Protein AF-A0A1Q9EA59-F1 (afdb_monomer_lite)

Sequence (180 aa):
MHDRPVTFNARHYHMVEPQQGNIWPDDFDRILNPCGIKDFWAGVKDSDPRLHMLRRETNLSKDDLKYCLPLWFHGDAVEYVDGRSLMIYSMGSLLATGSTLDTTLLLAAIPKDICCQGTWEALFQKWVASFTHLQSPSSVGQYLFTLWAIRGDQEFYANSLKLPRWRNSKTSAEPDVLLI

pLDDT: mean 70.99, std 22.87, range [22.19, 95.25]

Radius of gyration: 20.41 Å; chains: 1; bounding box: 50×43×56 Å

Secondary structure (DSSP, 8-state):
--------------PPP--S----HHHHHHHH-GGGHHHHHHHS-TT-HHHHHHHHHH---TTGGGG---EEEEEEEEEEETTEEEEEEEEEETT--S-HHHH-EEEEEEEGGG--TTHHHHHHHHHHHHHHHHTS----SS-----------HHHHHHHTTPPPS--------------

Structure (mmCIF, N/CA/C/O backbone):
data_AF-A0A1Q9EA59-F1
#
_entry.id   AF-A0A1Q9EA59-F1
#
loop_
_atom_site.group_PDB
_atom_site.id
_atom_site.type_symbol
_atom_site.label_atom_id
_atom_site.label_alt_id
_atom_site.label_comp_id
_atom_site.label_asym_id
_atom_site.label_entity_id
_atom_site.label_seq_id
_atom_site.pdbx_PDB_ins_code
_atom_site.Cartn_x
_atom_site.Cartn_y
_atom_site.Cartn_z
_atom_site.occupancy
_atom_site.B_iso_or_equiv
_atom_site.auth_seq_id
_atom_site.auth_comp_id
_atom_site.auth_asym_id
_atom_site.auth_atom_id
_atom_site.pdbx_PDB_model_num
ATOM 1 N N . MET A 1 1 ? 21.982 -27.168 -27.865 1.00 41.19 1 MET A N 1
ATOM 2 C CA . MET A 1 1 ? 21.866 -25.894 -27.125 1.00 41.19 1 MET A CA 1
ATOM 3 C C . MET A 1 1 ? 21.744 -26.255 -25.661 1.00 41.19 1 MET A C 1
ATOM 5 O O . MET A 1 1 ? 20.806 -26.952 -25.315 1.00 41.19 1 MET A O 1
ATOM 9 N N . HIS A 1 2 ? 22.751 -25.927 -24.854 1.00 32.16 2 HIS A N 1
ATOM 10 C CA . HIS A 1 2 ? 22.768 -26.256 -23.430 1.00 32.16 2 HIS A CA 1
ATOM 11 C C . HIS A 1 2 ? 21.990 -25.199 -22.644 1.00 32.16 2 HIS A C 1
ATOM 13 O O . HIS A 1 2 ? 22.362 -24.025 -22.692 1.00 32.16 2 HIS A O 1
ATOM 19 N N . ASP A 1 3 ? 20.958 -25.634 -21.918 1.00 35.94 3 ASP A N 1
ATOM 20 C CA . ASP A 1 3 ? 20.299 -24.859 -20.869 1.00 35.94 3 ASP A CA 1
ATOM 21 C C . ASP A 1 3 ? 21.331 -24.492 -19.807 1.00 35.94 3 ASP A C 1
ATOM 23 O O . ASP A 1 3 ? 21.777 -25.329 -19.018 1.00 35.94 3 ASP A O 1
ATOM 27 N N . ARG A 1 4 ? 21.756 -23.228 -19.805 1.00 28.89 4 ARG A N 1
ATOM 28 C CA . ARG A 1 4 ? 22.439 -22.675 -18.641 1.00 28.89 4 ARG A CA 1
ATOM 29 C C . ARG A 1 4 ? 21.363 -22.168 -17.688 1.00 28.89 4 ARG A C 1
ATOM 31 O O . ARG A 1 4 ? 20.552 -21.346 -18.116 1.00 28.89 4 ARG A O 1
ATOM 38 N N . PRO A 1 5 ? 21.353 -22.594 -16.416 1.00 28.69 5 PRO A N 1
ATOM 39 C CA . PRO A 1 5 ? 20.525 -21.940 -15.421 1.00 28.69 5 PRO A CA 1
ATOM 40 C C . PRO A 1 5 ? 20.923 -20.463 -15.360 1.00 28.69 5 PRO A C 1
ATOM 42 O O . PRO A 1 5 ? 22.097 -20.130 -15.179 1.00 28.69 5 PRO A O 1
ATOM 45 N N . VAL A 1 6 ? 19.946 -19.577 -15.548 1.00 28.62 6 VAL A N 1
ATOM 46 C CA . VAL A 1 6 ? 20.108 -18.152 -15.263 1.00 28.62 6 VAL A CA 1
ATOM 47 C C . VAL A 1 6 ? 20.217 -18.036 -13.748 1.00 28.62 6 VAL A C 1
ATOM 49 O O . VAL A 1 6 ? 19.220 -18.025 -13.031 1.00 28.62 6 VAL A O 1
ATOM 52 N N . THR A 1 7 ? 21.444 -18.016 -13.238 1.00 24.16 7 THR A N 1
ATOM 53 C CA . THR A 1 7 ? 21.710 -17.691 -11.842 1.00 24.16 7 THR A CA 1
ATOM 54 C C . THR A 1 7 ? 21.357 -16.222 -11.650 1.00 24.16 7 THR A C 1
ATOM 56 O O . THR A 1 7 ? 22.108 -15.329 -12.048 1.00 24.16 7 THR A O 1
ATOM 59 N N . PHE A 1 8 ? 20.184 -15.965 -11.072 1.00 27.77 8 PHE A N 1
ATOM 60 C CA . PHE A 1 8 ? 19.788 -14.631 -10.645 1.00 27.77 8 PHE A CA 1
ATOM 61 C C . PHE A 1 8 ? 20.694 -14.246 -9.476 1.00 27.77 8 PHE A C 1
ATOM 63 O O . PHE A 1 8 ? 20.470 -14.614 -8.324 1.00 27.77 8 PHE A O 1
ATOM 70 N N . ASN A 1 9 ? 21.789 -13.566 -9.797 1.00 22.19 9 ASN A N 1
ATOM 71 C CA . ASN A 1 9 ? 22.681 -12.994 -8.810 1.00 22.19 9 ASN A CA 1
ATOM 72 C C . ASN A 1 9 ? 21.964 -11.755 -8.264 1.00 22.19 9 ASN A C 1
ATOM 74 O O . ASN A 1 9 ? 22.199 -10.635 -8.720 1.00 22.19 9 ASN A O 1
ATOM 78 N N . ALA A 1 10 ? 21.013 -11.976 -7.351 1.00 27.69 10 ALA A N 1
ATOM 79 C CA . ALA A 1 10 ? 20.461 -10.928 -6.512 1.00 2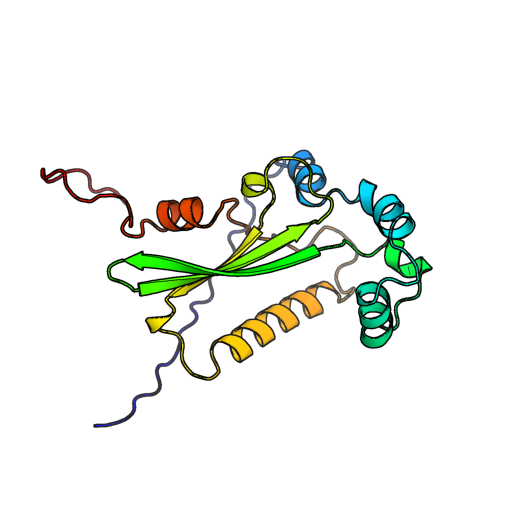7.69 10 ALA A CA 1
ATOM 80 C C . ALA A 1 10 ? 21.636 -10.394 -5.695 1.00 27.69 10 ALA A C 1
ATOM 82 O O . ALA A 1 10 ? 21.960 -10.911 -4.626 1.00 27.69 10 ALA A O 1
ATOM 83 N N . ARG A 1 11 ? 22.357 -9.420 -6.262 1.00 24.75 11 ARG A N 1
ATOM 84 C CA . ARG A 1 11 ? 23.362 -8.663 -5.533 1.00 24.75 11 ARG A CA 1
ATOM 85 C C . ARG A 1 11 ? 22.649 -8.175 -4.284 1.00 24.75 11 ARG A C 1
ATOM 87 O O . ARG A 1 11 ? 21.626 -7.503 -4.386 1.00 24.75 11 ARG A O 1
ATOM 94 N N . HIS A 1 12 ? 23.152 -8.596 -3.130 1.00 26.64 12 HIS A N 1
ATOM 95 C CA . HIS A 1 12 ? 22.779 -8.019 -1.854 1.00 26.64 12 HIS A CA 1
ATOM 96 C C . HIS A 1 12 ? 23.002 -6.514 -1.988 1.00 26.64 12 HIS A C 1
ATOM 98 O O . HIS A 1 12 ? 24.138 -6.042 -1.966 1.00 26.64 12 HIS A O 1
ATOM 104 N N . TYR A 1 13 ? 21.926 -5.766 -2.211 1.00 26.31 13 TYR A N 1
ATOM 105 C CA . TYR A 1 13 ? 21.968 -4.329 -2.052 1.00 26.31 13 TYR A CA 1
ATOM 106 C C . TYR A 1 13 ? 22.090 -4.111 -0.551 1.00 26.31 13 TYR A C 1
ATOM 108 O O . TYR A 1 13 ? 21.143 -4.325 0.204 1.00 26.31 13 TYR A O 1
ATOM 116 N N . HIS A 1 14 ? 23.308 -3.792 -0.116 1.00 27.86 14 HIS A N 1
ATOM 117 C CA . HIS A 1 14 ? 23.539 -3.295 1.225 1.00 27.86 14 HIS A CA 1
ATOM 118 C C . HIS A 1 14 ? 22.685 -2.040 1.393 1.00 27.86 14 HIS A C 1
ATOM 120 O O . HIS A 1 14 ? 22.839 -1.060 0.665 1.00 27.86 14 HIS A O 1
ATOM 126 N N . MET A 1 15 ? 21.732 -2.146 2.315 1.00 38.53 15 MET A N 1
ATOM 127 C CA . MET A 1 15 ? 20.837 -1.081 2.729 1.00 38.53 15 MET A CA 1
ATOM 128 C C . MET A 1 15 ? 21.689 0.097 3.198 1.00 38.53 15 MET A C 1
ATOM 130 O O . MET A 1 15 ? 22.534 -0.066 4.079 1.00 38.53 15 MET A O 1
ATOM 134 N N . VAL A 1 16 ? 21.504 1.259 2.574 1.00 33.84 16 VAL A N 1
ATOM 135 C CA . VAL A 1 16 ? 22.153 2.493 3.013 1.00 33.84 16 VAL A CA 1
ATOM 136 C C . VAL A 1 16 ? 21.594 2.820 4.393 1.00 33.84 16 VAL A C 1
ATOM 138 O O . VAL A 1 16 ? 20.391 2.994 4.567 1.00 33.84 16 VAL A O 1
ATOM 141 N N . GLU A 1 17 ? 22.478 2.826 5.381 1.00 33.31 17 GLU A N 1
ATOM 142 C CA . GLU A 1 17 ? 22.213 3.320 6.726 1.00 33.31 17 GLU A CA 1
ATOM 143 C C . GLU A 1 17 ? 21.634 4.742 6.629 1.00 33.31 17 GLU A C 1
ATOM 145 O O . GLU A 1 17 ? 22.144 5.537 5.831 1.00 33.31 17 GLU A O 1
ATOM 150 N N . PRO A 1 18 ? 20.578 5.097 7.385 1.00 39.06 18 PRO A N 1
ATOM 151 C CA . PRO A 1 18 ? 20.090 6.463 7.396 1.00 39.06 18 PRO A CA 1
ATOM 152 C C . PRO A 1 18 ? 21.169 7.340 8.032 1.00 39.06 18 PRO A C 1
ATOM 154 O O . PRO A 1 18 ? 21.257 7.479 9.252 1.00 39.06 18 PRO A O 1
ATOM 157 N N . GLN A 1 19 ? 22.026 7.925 7.197 1.00 37.69 19 GLN A N 1
ATOM 158 C CA . GLN A 1 19 ? 22.885 9.000 7.640 1.00 37.69 19 GLN A CA 1
ATOM 159 C C . GLN A 1 19 ? 21.998 10.212 7.919 1.00 37.69 19 GLN A C 1
ATOM 161 O O . GLN A 1 19 ? 21.502 10.862 7.006 1.00 37.69 19 GLN A O 1
ATOM 166 N N . GLN A 1 20 ? 21.888 10.496 9.217 1.00 39.19 20 GLN A N 1
ATOM 167 C CA . GLN A 1 20 ? 21.504 11.762 9.839 1.00 39.19 20 GLN A CA 1
ATOM 168 C C . GLN A 1 20 ? 19.998 11.985 10.037 1.00 39.19 20 GLN A C 1
ATOM 170 O O . GLN A 1 20 ? 19.183 11.972 9.120 1.00 39.19 20 GLN A O 1
ATOM 175 N N . GLY A 1 21 ? 19.650 12.150 11.316 1.00 41.97 21 GLY A N 1
ATOM 176 C CA . GLY A 1 21 ? 18.290 12.232 11.819 1.00 41.97 21 GLY A CA 1
ATOM 177 C C . GLY A 1 21 ? 17.594 13.566 11.550 1.00 41.97 21 GLY A C 1
ATOM 178 O O . GLY A 1 21 ? 18.221 14.559 11.192 1.00 41.97 21 GLY A O 1
ATOM 179 N N . ASN A 1 22 ? 16.284 13.551 11.816 1.00 45.66 22 ASN A N 1
ATOM 180 C CA . ASN A 1 22 ? 15.314 14.660 11.782 1.00 45.66 22 ASN A CA 1
ATOM 181 C C . ASN A 1 22 ? 14.528 14.907 10.484 1.00 45.66 22 ASN A C 1
ATOM 183 O O . ASN A 1 22 ? 14.110 16.032 10.227 1.00 45.66 22 ASN A O 1
ATOM 187 N N . ILE A 1 23 ? 14.222 13.871 9.706 1.00 49.09 23 ILE A N 1
ATOM 188 C CA . ILE A 1 23 ? 13.257 13.967 8.599 1.00 49.09 23 ILE A CA 1
ATOM 189 C C . ILE A 1 23 ? 12.549 12.597 8.522 1.00 49.09 23 ILE A C 1
ATOM 191 O O . ILE A 1 23 ? 13.223 11.610 8.267 1.00 49.09 23 ILE A O 1
ATOM 195 N N . TRP A 1 24 ? 11.268 12.348 8.835 1.00 55.09 24 TRP A N 1
ATOM 196 C CA . TRP A 1 24 ? 10.030 13.108 8.643 1.00 55.09 24 TRP A CA 1
ATOM 197 C C . TRP A 1 24 ? 8.875 12.515 9.504 1.00 55.09 24 TRP A C 1
ATOM 199 O O . TRP A 1 24 ? 8.218 11.569 9.062 1.00 55.09 24 TRP A O 1
ATOM 209 N N . PRO A 1 25 ? 8.574 13.016 10.715 1.00 59.38 25 PRO A N 1
ATOM 210 C CA . PRO A 1 25 ? 7.370 12.588 11.444 1.00 59.38 25 PRO A CA 1
ATOM 211 C C . PRO A 1 25 ? 6.089 12.856 10.634 1.00 59.38 25 PRO A C 1
ATOM 213 O O . PRO A 1 25 ? 5.224 11.989 1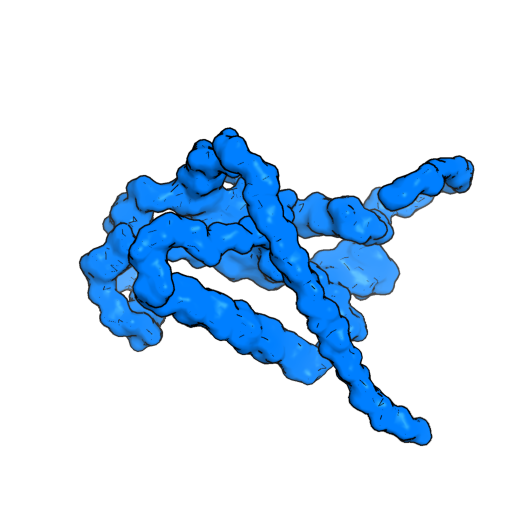0.522 1.00 59.38 25 PRO A O 1
ATOM 216 N N . ASP A 1 26 ? 6.038 14.014 9.971 1.00 70.62 26 ASP A N 1
ATOM 217 C CA . ASP A 1 26 ? 4.869 14.475 9.219 1.00 70.62 26 ASP A CA 1
ATOM 218 C C . ASP A 1 26 ? 4.546 13.583 8.012 1.00 70.62 26 ASP A C 1
ATOM 220 O O . ASP A 1 26 ? 3.378 13.374 7.690 1.00 70.62 26 ASP A O 1
ATOM 224 N N . ASP A 1 27 ? 5.557 13.003 7.353 1.00 80.19 27 ASP A N 1
ATOM 225 C CA . ASP A 1 27 ? 5.311 12.095 6.231 1.00 80.19 27 ASP A CA 1
ATOM 226 C C . ASP A 1 27 ? 4.777 10.742 6.699 1.00 80.19 27 ASP A C 1
ATOM 228 O O . ASP A 1 27 ? 3.980 10.145 5.986 1.00 80.19 27 ASP A O 1
ATOM 232 N N . PHE A 1 28 ? 5.156 10.254 7.882 1.00 80.69 28 PHE A N 1
ATOM 233 C CA . PHE A 1 28 ? 4.618 8.992 8.396 1.00 80.69 28 PHE A CA 1
ATOM 234 C C . PHE A 1 28 ? 3.118 9.104 8.681 1.00 80.69 28 PHE A C 1
ATOM 236 O O . PHE A 1 28 ? 2.332 8.276 8.212 1.00 80.69 28 PHE A O 1
ATOM 243 N N . ASP A 1 29 ? 2.711 10.161 9.387 1.00 85.50 29 ASP A N 1
ATOM 244 C CA . ASP A 1 29 ? 1.300 10.422 9.672 1.00 85.50 29 ASP A CA 1
ATOM 245 C C . ASP A 1 29 ? 0.517 10.726 8.397 1.00 85.50 29 ASP A C 1
ATOM 247 O O . ASP A 1 29 ? -0.619 10.284 8.240 1.00 85.50 29 ASP A O 1
ATOM 251 N N . ARG A 1 30 ? 1.135 11.396 7.426 1.00 88.38 30 ARG A N 1
ATOM 252 C CA . ARG A 1 30 ? 0.512 11.635 6.127 1.00 88.38 30 ARG A CA 1
ATOM 253 C C . ARG A 1 30 ? 0.336 10.347 5.313 1.00 88.38 30 ARG A C 1
ATOM 255 O O . ARG A 1 30 ? -0.738 10.113 4.766 1.00 88.38 30 ARG A O 1
ATOM 262 N N . ILE A 1 31 ? 1.365 9.506 5.230 1.00 88.00 31 ILE A N 1
ATOM 263 C CA . ILE A 1 31 ? 1.401 8.297 4.389 1.00 88.00 31 ILE A CA 1
ATOM 264 C C . ILE A 1 31 ? 0.576 7.162 4.995 1.00 88.00 31 ILE A C 1
ATOM 266 O O . ILE A 1 31 ? -0.104 6.447 4.262 1.00 88.00 31 ILE A O 1
ATOM 270 N N . LEU A 1 32 ? 0.643 6.960 6.312 1.00 88.25 32 LEU A N 1
ATOM 271 C CA . LEU A 1 32 ? -0.022 5.837 6.974 1.00 88.25 32 LEU A CA 1
ATOM 272 C C . LEU A 1 32 ? -1.251 6.259 7.775 1.00 88.25 32 LEU A C 1
ATOM 274 O O . LEU A 1 32 ? -2.205 5.486 7.820 1.00 88.25 32 LEU A O 1
ATOM 278 N N . ASN A 1 33 ? -1.251 7.462 8.352 1.00 92.06 33 ASN A N 1
ATOM 279 C CA . ASN A 1 33 ? -2.324 8.020 9.181 1.00 92.06 33 ASN A CA 1
ATOM 280 C C . ASN A 1 33 ? -2.851 7.040 10.251 1.00 92.06 33 ASN A C 1
ATOM 282 O O . ASN A 1 33 ? -4.021 6.640 10.230 1.00 92.06 33 ASN A O 1
ATOM 286 N N . PRO A 1 34 ? -1.999 6.635 11.211 1.00 88.81 34 PRO A N 1
ATOM 287 C CA . PRO A 1 34 ? -2.368 5.656 12.234 1.00 88.81 34 PRO A CA 1
ATOM 288 C C . PRO A 1 34 ? -3.508 6.141 13.145 1.00 88.81 34 PRO A C 1
ATOM 290 O O . PRO A 1 34 ? -4.269 5.330 13.675 1.00 88.81 34 PRO A O 1
ATOM 293 N N . CYS A 1 35 ? -3.674 7.457 13.298 1.00 92.00 35 CYS A N 1
ATOM 294 C CA . CYS A 1 35 ? -4.757 8.055 14.078 1.00 92.00 35 CYS A CA 1
ATOM 295 C C . CYS A 1 35 ? -6.150 7.681 13.539 1.00 92.00 35 CYS A C 1
ATOM 297 O O . CYS A 1 35 ? -7.086 7.545 14.325 1.00 92.00 35 CYS A O 1
ATOM 299 N N . GLY A 1 36 ? -6.282 7.445 12.228 1.00 93.19 36 GLY A N 1
ATOM 300 C CA . GLY A 1 36 ? -7.548 7.078 11.586 1.00 93.19 36 GLY A CA 1
ATOM 301 C C . GLY A 1 36 ? -7.961 5.607 11.731 1.00 93.19 36 GLY A C 1
ATOM 302 O O . GLY A 1 36 ? -9.061 5.250 11.314 1.00 93.19 36 GLY A O 1
ATOM 303 N N . ILE A 1 37 ? -7.118 4.737 12.308 1.00 92.25 37 ILE A N 1
ATOM 304 C CA . ILE A 1 37 ? -7.363 3.280 12.344 1.00 92.25 37 ILE A CA 1
ATOM 305 C C . ILE A 1 37 ? -8.675 2.946 13.063 1.00 92.25 37 ILE A C 1
ATOM 307 O O . ILE A 1 37 ? -9.474 2.150 12.567 1.00 92.25 37 ILE A O 1
ATOM 311 N N . LYS A 1 38 ? -8.915 3.558 14.228 1.00 92.31 38 LYS A N 1
ATOM 312 C CA . LYS A 1 38 ? -10.113 3.278 15.035 1.00 92.31 38 LYS A CA 1
ATOM 313 C C . LYS A 1 38 ? -11.393 3.636 14.285 1.00 92.31 38 LYS A C 1
ATOM 315 O O . LYS A 1 38 ? -12.301 2.811 14.213 1.00 92.31 38 LYS A O 1
ATOM 320 N N . ASP A 1 39 ? -11.433 4.830 13.703 1.00 95.25 39 ASP A N 1
ATOM 321 C CA . ASP A 1 39 ? -12.609 5.340 12.998 1.00 95.25 39 ASP A CA 1
ATOM 322 C C . ASP A 1 39 ? -12.878 4.547 11.718 1.00 95.25 39 ASP A C 1
ATOM 324 O O . ASP A 1 39 ? -14.027 4.210 11.426 1.00 95.25 39 ASP A O 1
ATOM 328 N N . PHE A 1 40 ? -11.820 4.165 10.993 1.00 94.81 40 PHE A N 1
ATOM 329 C CA . PHE A 1 40 ? -11.937 3.309 9.818 1.00 94.81 40 PHE A CA 1
ATOM 330 C C . PHE A 1 40 ? -12.621 1.985 10.156 1.00 94.81 40 PHE A C 1
ATOM 332 O O . PHE A 1 40 ? -13.646 1.655 9.558 1.00 94.81 40 PHE A O 1
ATOM 339 N N . TRP A 1 41 ? -12.103 1.242 11.139 1.00 92.81 41 TRP A N 1
ATOM 340 C CA . TRP A 1 41 ? -12.666 -0.063 11.492 1.00 92.81 41 TRP A CA 1
ATOM 341 C C . TRP A 1 41 ? -14.039 0.035 12.153 1.00 92.81 41 TRP A C 1
ATOM 343 O O . TRP A 1 41 ? -14.855 -0.866 11.970 1.00 92.81 41 TRP A O 1
ATOM 353 N N . ALA A 1 42 ? -14.333 1.130 12.860 1.00 93.25 42 ALA A N 1
ATOM 354 C CA . ALA A 1 42 ? -15.679 1.412 13.354 1.00 93.25 42 ALA A CA 1
ATOM 355 C C . ALA A 1 42 ? -16.688 1.638 12.210 1.00 93.25 42 ALA A C 1
ATOM 357 O O . ALA A 1 42 ? -17.863 1.301 12.357 1.00 93.25 42 ALA A O 1
ATOM 358 N N . GLY A 1 43 ? -16.237 2.175 11.070 1.00 93.25 43 GLY A N 1
ATOM 359 C CA . GLY A 1 43 ? -17.057 2.398 9.878 1.00 93.25 43 GLY A CA 1
ATOM 360 C C . GLY A 1 43 ? -17.275 1.161 8.995 1.00 93.25 43 GLY A C 1
ATOM 361 O O . GLY A 1 43 ? -18.209 1.147 8.187 1.00 93.25 43 GLY A O 1
ATOM 362 N N . VAL A 1 44 ? -16.454 0.111 9.130 1.00 92.62 44 VAL A N 1
ATOM 363 C CA . VAL A 1 44 ? -16.627 -1.135 8.365 1.00 92.62 44 VAL A CA 1
ATOM 364 C C . VAL A 1 44 ? -17.833 -1.906 8.901 1.00 92.62 44 VAL A C 1
ATOM 366 O O . VAL A 1 44 ? -17.911 -2.258 10.077 1.00 92.62 44 VAL A O 1
ATOM 369 N N . LYS A 1 45 ? -18.790 -2.201 8.017 1.00 93.06 45 LYS A N 1
ATOM 370 C CA . LYS A 1 45 ? -19.994 -2.960 8.372 1.00 93.06 45 LYS A CA 1
ATOM 371 C C . LYS A 1 45 ? -19.631 -4.409 8.685 1.00 93.06 45 LYS A C 1
ATOM 373 O O . LYS A 1 45 ? -18.881 -5.032 7.940 1.00 93.06 45 LYS A O 1
ATOM 378 N N . ASP A 1 46 ? -20.260 -4.982 9.710 1.00 92.12 46 ASP A N 1
ATOM 379 C CA . ASP A 1 46 ? -20.057 -6.394 10.070 1.00 92.12 46 ASP A CA 1
ATOM 380 C C . ASP A 1 46 ? -20.474 -7.370 8.955 1.00 92.12 46 ASP A C 1
ATOM 382 O O . ASP A 1 46 ? -20.045 -8.517 8.978 1.00 92.12 46 ASP A O 1
ATOM 386 N N . SER A 1 47 ? -21.278 -6.922 7.982 1.00 92.69 47 SER A N 1
ATOM 387 C CA . SER A 1 47 ? -21.674 -7.686 6.795 1.00 92.69 47 SER A CA 1
ATOM 388 C C . SER A 1 47 ? -20.699 -7.580 5.615 1.00 92.69 47 SER A C 1
ATOM 390 O O . SER A 1 47 ? -20.979 -8.134 4.550 1.00 92.69 47 SER A O 1
ATOM 392 N N . ASP A 1 48 ? -19.587 -6.847 5.747 1.00 89.88 48 ASP A N 1
ATOM 393 C CA . ASP A 1 48 ? -18.611 -6.717 4.666 1.00 89.88 48 ASP A CA 1
ATOM 394 C C . ASP A 1 48 ? -17.908 -8.069 4.420 1.00 89.88 48 ASP A C 1
ATOM 396 O O . ASP A 1 48 ? -17.239 -8.596 5.319 1.00 89.88 48 ASP A O 1
ATOM 400 N N . PRO A 1 49 ? -18.004 -8.648 3.208 1.00 89.44 49 PRO A N 1
ATOM 401 C CA . PRO A 1 49 ? -17.402 -9.946 2.918 1.00 89.44 49 PRO A CA 1
ATOM 402 C C . PRO A 1 49 ? -15.876 -9.943 3.084 1.00 89.44 49 PRO A C 1
ATOM 404 O O . PRO A 1 49 ? -15.297 -10.973 3.429 1.00 89.44 49 PRO A O 1
ATOM 407 N N . ARG A 1 50 ? -15.211 -8.795 2.901 1.00 86.38 50 ARG A N 1
ATOM 408 C CA . ARG A 1 50 ? -13.756 -8.662 3.069 1.00 86.38 50 ARG A CA 1
ATOM 409 C C . ARG A 1 50 ? -13.359 -8.770 4.537 1.00 86.38 50 ARG A C 1
ATOM 411 O O . ARG A 1 50 ? -12.366 -9.420 4.851 1.00 86.38 50 ARG A O 1
ATOM 418 N N . LEU A 1 51 ? -14.166 -8.205 5.436 1.00 86.12 51 LEU A N 1
ATOM 419 C CA . LEU A 1 51 ? -13.962 -8.327 6.879 1.00 86.12 51 LEU A CA 1
ATOM 420 C C . LEU A 1 51 ? -14.138 -9.781 7.344 1.00 86.12 51 LEU A C 1
ATOM 422 O O . LEU A 1 51 ? -13.357 -10.268 8.162 1.00 86.12 51 LEU A O 1
ATOM 426 N N . HIS A 1 52 ? -15.122 -10.501 6.796 1.00 87.88 52 HIS A N 1
ATOM 427 C CA . HIS A 1 52 ? -15.302 -11.926 7.086 1.00 87.88 52 HIS A CA 1
ATOM 428 C C . HIS A 1 52 ? -14.105 -12.774 6.642 1.00 87.88 52 HIS A C 1
ATOM 430 O O . HIS A 1 52 ? -13.649 -13.620 7.413 1.00 87.88 52 HIS A O 1
ATOM 436 N N . MET A 1 53 ? -13.578 -12.540 5.434 1.00 85.81 53 MET A N 1
ATOM 437 C CA . MET A 1 53 ? -12.383 -13.243 4.953 1.00 85.81 53 MET A CA 1
ATOM 438 C C . MET A 1 53 ? -11.170 -12.958 5.838 1.00 85.81 53 MET A C 1
ATOM 440 O O . MET A 1 53 ? -10.537 -13.904 6.301 1.00 85.81 53 MET A O 1
ATOM 444 N N . LEU A 1 54 ? -10.918 -11.683 6.160 1.00 83.94 54 LEU A N 1
ATOM 445 C CA . LEU A 1 54 ? -9.817 -11.279 7.034 1.00 83.94 54 LEU A CA 1
ATOM 446 C C . LEU A 1 54 ? -9.858 -12.035 8.365 1.00 83.94 54 LEU A C 1
ATOM 448 O O . LEU A 1 54 ? -8.871 -12.650 8.761 1.00 83.94 54 LEU A O 1
ATOM 452 N N . ARG A 1 55 ? -11.010 -12.042 9.043 1.00 85.44 55 ARG A N 1
ATOM 453 C CA . ARG A 1 55 ? -11.162 -12.712 10.344 1.00 85.44 55 ARG A CA 1
ATOM 454 C C . ARG A 1 55 ? -10.999 -14.228 10.245 1.00 85.44 55 ARG A C 1
ATOM 456 O O . ARG A 1 55 ? -10.428 -14.828 11.148 1.00 85.44 55 ARG A O 1
ATOM 463 N N . ARG A 1 56 ? -11.463 -14.840 9.151 1.00 87.69 56 ARG A N 1
ATOM 464 C CA . ARG A 1 56 ? -11.310 -16.281 8.902 1.00 87.69 56 ARG A CA 1
ATOM 465 C C . ARG A 1 56 ? -9.850 -16.679 8.681 1.00 87.69 56 ARG A C 1
ATOM 467 O O . ARG A 1 56 ? -9.454 -17.757 9.102 1.00 87.69 56 ARG A O 1
ATOM 474 N N . GLU A 1 57 ? -9.073 -15.839 8.005 1.00 87.19 57 GLU A N 1
ATOM 475 C CA . GLU A 1 57 ? -7.688 -16.147 7.622 1.00 87.19 57 GLU A CA 1
ATOM 476 C C . GLU A 1 57 ? -6.668 -15.789 8.706 1.00 87.19 57 GLU A C 1
ATOM 478 O O . GLU A 1 57 ? -5.606 -16.401 8.776 1.00 87.19 57 GLU A O 1
ATOM 483 N N . THR A 1 58 ? -6.992 -14.826 9.570 1.00 83.00 58 THR A N 1
ATOM 484 C CA . THR A 1 58 ? -6.057 -14.296 10.577 1.00 83.00 58 THR A CA 1
ATOM 485 C C . THR A 1 58 ? -6.423 -14.643 12.018 1.00 83.00 58 THR A C 1
ATOM 487 O O . THR A 1 58 ? -5.606 -14.442 12.910 1.00 83.00 58 THR A O 1
ATOM 490 N N . ASN A 1 59 ? -7.638 -15.144 12.269 1.00 85.50 59 ASN A N 1
ATOM 491 C CA . ASN A 1 59 ? -8.219 -15.311 13.608 1.00 85.50 59 ASN A CA 1
ATOM 492 C C . ASN A 1 59 ? -8.296 -14.014 14.442 1.00 85.50 59 ASN A C 1
ATOM 494 O O . ASN A 1 59 ? -8.491 -14.082 15.655 1.00 85.50 59 ASN A O 1
ATOM 498 N N . LEU A 1 60 ? -8.185 -12.834 13.817 1.00 85.00 60 LEU A N 1
ATOM 499 C CA . LEU A 1 60 ? -8.311 -11.553 14.512 1.00 85.00 60 LEU A CA 1
ATOM 500 C C . LEU A 1 60 ? -9.745 -11.335 15.019 1.00 85.00 60 LEU A C 1
ATOM 502 O O . LEU A 1 60 ? -10.741 -11.529 14.303 1.00 85.00 60 LEU A O 1
ATOM 506 N N . SER A 1 61 ? -9.860 -10.890 16.267 1.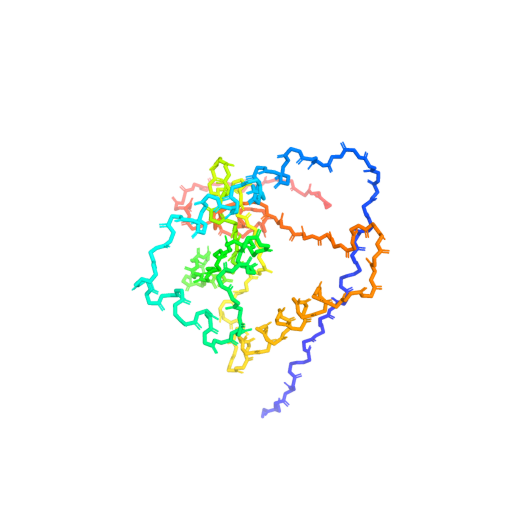00 89.19 61 SER A N 1
ATOM 507 C CA . SER A 1 61 ? -11.113 -10.395 16.824 1.00 89.19 61 SER A CA 1
ATOM 508 C C . SER A 1 61 ? -11.424 -8.995 16.285 1.00 89.19 61 SER A C 1
ATOM 510 O O . SER A 1 61 ? -10.567 -8.305 15.737 1.00 89.19 61 SER A O 1
ATOM 512 N N . LYS A 1 62 ? -12.671 -8.540 16.458 1.00 87.25 62 LYS A N 1
ATOM 513 C CA . LYS A 1 62 ? -13.056 -7.165 16.096 1.00 87.25 62 LYS A CA 1
ATOM 514 C C . LYS A 1 62 ? -12.258 -6.123 16.888 1.00 87.25 62 LYS A C 1
ATOM 516 O O . LYS A 1 62 ? -11.985 -5.049 16.365 1.00 87.25 62 LYS A O 1
ATOM 521 N N . ASP A 1 63 ? -11.885 -6.447 18.124 1.00 87.62 63 ASP A N 1
ATOM 522 C CA . ASP A 1 63 ? -11.142 -5.537 18.992 1.00 87.62 63 ASP A CA 1
ATOM 523 C C . ASP A 1 63 ? -9.656 -5.452 18.603 1.00 87.62 63 ASP A C 1
ATOM 525 O O . ASP A 1 63 ? -9.041 -4.408 18.794 1.00 87.62 63 ASP A O 1
ATOM 529 N N . ASP A 1 64 ? -9.101 -6.492 17.968 1.00 87.62 64 ASP A N 1
ATOM 530 C CA . ASP A 1 64 ? -7.720 -6.482 17.461 1.00 87.62 64 ASP A CA 1
ATOM 531 C C . ASP A 1 64 ? -7.544 -5.533 16.269 1.00 87.62 64 ASP A C 1
ATOM 533 O O . ASP A 1 64 ? -6.470 -4.964 16.074 1.00 87.62 64 ASP A O 1
ATOM 537 N N . LEU A 1 65 ? -8.614 -5.292 15.499 1.00 86.69 65 LEU A N 1
ATOM 538 C CA . LEU A 1 65 ? -8.573 -4.451 14.298 1.00 86.69 65 LEU A CA 1
ATOM 539 C C . LEU A 1 65 ? -8.132 -3.015 14.592 1.00 86.69 65 LEU A C 1
ATOM 541 O O . LEU A 1 65 ? -7.518 -2.381 13.742 1.00 86.69 65 LEU A O 1
ATOM 545 N N . LYS A 1 66 ? -8.341 -2.506 15.813 1.00 84.69 66 LYS A N 1
ATOM 546 C CA . LYS A 1 66 ? -7.869 -1.167 16.212 1.00 84.69 66 LYS A CA 1
ATOM 547 C C . LYS A 1 66 ? -6.340 -1.016 16.205 1.00 84.69 66 LYS A C 1
ATOM 549 O O . LYS A 1 66 ? -5.852 0.104 16.333 1.00 84.69 66 LYS A O 1
ATOM 554 N N . TYR A 1 67 ? -5.607 -2.121 16.071 1.00 85.44 67 TYR A N 1
ATOM 555 C CA . TYR A 1 67 ? -4.152 -2.169 15.915 1.00 85.44 67 TYR A CA 1
ATOM 556 C C . TYR A 1 67 ? -3.718 -2.539 14.488 1.00 85.44 67 TYR A C 1
ATOM 558 O O . TYR A 1 67 ? -2.524 -2.613 14.206 1.00 85.44 67 TYR A O 1
ATOM 566 N N . CYS A 1 68 ? -4.665 -2.774 13.577 1.00 87.94 68 CYS A N 1
ATOM 567 C CA . CYS A 1 68 ? -4.396 -3.176 12.204 1.00 87.94 68 CYS A CA 1
ATOM 568 C C . CYS A 1 68 ? -4.475 -1.971 11.269 1.00 87.94 68 CYS A C 1
ATOM 570 O O . CYS A 1 68 ? -5.541 -1.384 11.084 1.00 87.94 68 CYS A O 1
ATOM 572 N N . LEU A 1 69 ? -3.364 -1.627 10.625 1.00 88.69 69 LEU A N 1
ATOM 573 C CA . LEU A 1 69 ? -3.358 -0.599 9.593 1.00 88.69 69 LEU A CA 1
ATOM 574 C C . LEU A 1 69 ? -4.004 -1.146 8.302 1.00 88.69 69 LEU A C 1
ATOM 576 O O . LEU A 1 69 ? -3.535 -2.164 7.787 1.00 88.69 69 LEU A O 1
ATOM 580 N N . PRO A 1 70 ? -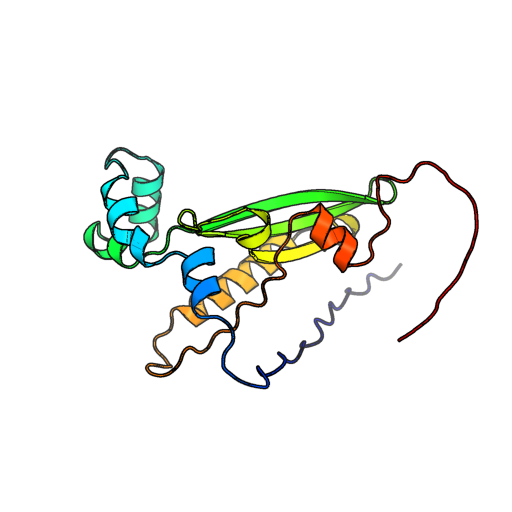5.060 -0.513 7.757 1.00 89.62 70 PRO A N 1
ATOM 581 C CA . PRO A 1 70 ? -5.697 -0.986 6.538 1.00 89.62 70 PRO A CA 1
ATOM 582 C C . PRO A 1 70 ? -4.863 -0.563 5.322 1.00 89.62 70 PRO A C 1
ATOM 584 O O . PRO A 1 70 ? -4.880 0.590 4.890 1.00 89.62 70 PRO A O 1
ATOM 587 N N . LEU A 1 71 ? -4.113 -1.517 4.778 1.00 89.62 71 LEU A N 1
ATOM 588 C CA . LEU A 1 71 ? -3.267 -1.324 3.606 1.00 89.62 71 LEU A CA 1
ATOM 589 C C . LEU A 1 71 ? -3.969 -1.807 2.334 1.00 89.62 71 LEU A C 1
ATOM 591 O O . LEU A 1 71 ? -4.737 -2.769 2.357 1.00 89.62 71 LEU A O 1
ATOM 595 N N . TRP A 1 72 ? -3.658 -1.170 1.212 1.00 89.50 72 TRP A N 1
ATOM 596 C CA . TRP A 1 72 ? -3.939 -1.694 -0.118 1.00 89.50 72 TRP A CA 1
ATOM 597 C C . TRP A 1 72 ? -2.642 -2.151 -0.781 1.00 89.50 72 TRP A C 1
ATOM 599 O O . TRP A 1 72 ? -1.560 -1.640 -0.493 1.00 89.50 72 TRP A O 1
ATOM 609 N N . PHE A 1 73 ? -2.768 -3.118 -1.682 1.00 88.12 73 PHE A N 1
ATOM 610 C CA . PHE A 1 73 ? -1.681 -3.662 -2.482 1.00 88.12 73 PHE A CA 1
ATOM 611 C C . PHE A 1 73 ? -2.163 -3.763 -3.926 1.00 88.12 73 PHE A C 1
ATOM 613 O O . PHE A 1 73 ? -3.262 -4.260 -4.181 1.00 88.12 73 PHE A O 1
ATOM 620 N N . HIS A 1 74 ? -1.362 -3.278 -4.863 1.00 89.25 74 HIS A N 1
ATOM 621 C CA . HIS A 1 74 ? -1.723 -3.199 -6.267 1.00 89.25 74 HIS A CA 1
ATOM 622 C C . HIS A 1 74 ? -0.551 -3.638 -7.140 1.00 89.25 74 HIS A C 1
ATOM 624 O O . HIS A 1 74 ? 0.596 -3.295 -6.870 1.00 89.25 74 HIS A O 1
ATOM 630 N N . GLY A 1 75 ? -0.851 -4.416 -8.176 1.00 89.94 75 GLY A N 1
ATOM 631 C CA . GLY A 1 75 ? 0.096 -4.820 -9.205 1.00 89.94 75 GLY A CA 1
ATOM 632 C C . GLY A 1 75 ? -0.488 -4.486 -10.568 1.00 89.94 75 GLY A C 1
ATOM 633 O O . GLY A 1 75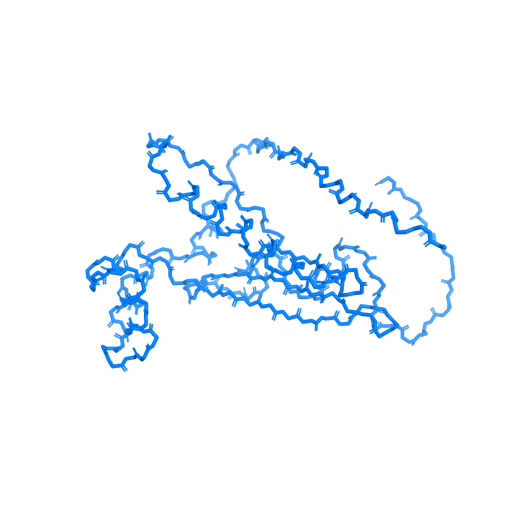 ? -1.602 -4.926 -10.856 1.00 89.94 75 GLY A O 1
ATOM 634 N N . ASP A 1 76 ? 0.234 -3.725 -11.382 1.00 89.12 76 ASP A N 1
ATOM 635 C CA . ASP A 1 76 ? -0.229 -3.322 -12.709 1.00 89.12 76 ASP A CA 1
ATOM 636 C C . ASP A 1 76 ? 0.908 -3.258 -13.729 1.00 89.12 76 ASP A C 1
ATOM 638 O O . ASP A 1 76 ? 2.075 -3.056 -13.388 1.00 89.12 76 ASP A O 1
ATOM 642 N N . ALA A 1 77 ? 0.562 -3.483 -14.994 1.00 89.69 77 ALA A N 1
ATOM 643 C CA . ALA A 1 77 ? 1.504 -3.528 -16.095 1.00 89.69 77 ALA A CA 1
ATOM 644 C C . ALA A 1 77 ? 1.484 -2.220 -16.887 1.00 89.69 77 ALA A C 1
ATOM 646 O O . ALA A 1 77 ? 0.451 -1.807 -17.400 1.00 89.69 77 ALA A O 1
ATOM 647 N N . VAL A 1 78 ? 2.659 -1.629 -17.070 1.00 88.38 78 VAL A N 1
ATOM 648 C CA . VAL A 1 78 ? 2.826 -0.316 -17.693 1.00 88.38 78 VAL A CA 1
ATOM 649 C C . VAL A 1 78 ? 3.766 -0.447 -18.865 1.00 88.38 78 VAL A C 1
ATOM 651 O O . VAL A 1 78 ? 4.909 -0.875 -18.702 1.00 88.38 78 VAL A O 1
ATOM 654 N N . GLU A 1 79 ? 3.288 -0.116 -20.057 1.00 89.81 79 GLU A N 1
ATOM 655 C CA . GLU A 1 79 ? 4.135 -0.090 -21.243 1.00 89.81 79 GLU A CA 1
ATOM 656 C C . GLU A 1 79 ? 5.237 0.969 -21.095 1.00 89.81 79 GLU A C 1
ATOM 658 O O . GLU A 1 79 ? 4.969 2.095 -20.675 1.00 89.81 79 GLU A O 1
ATOM 663 N N . TYR A 1 80 ? 6.478 0.604 -21.427 1.00 80.94 80 TYR A N 1
ATOM 664 C CA . TYR A 1 80 ? 7.610 1.534 -21.394 1.00 80.94 80 TYR A CA 1
ATOM 665 C C . TYR A 1 80 ? 8.252 1.713 -22.776 1.00 80.94 80 TYR A C 1
ATOM 667 O O . TYR A 1 80 ? 8.443 2.846 -23.205 1.00 80.94 80 TYR A O 1
ATOM 675 N N . VAL A 1 81 ? 8.541 0.633 -23.515 1.00 86.00 81 VAL A N 1
ATOM 676 C CA . VAL A 1 81 ? 9.145 0.732 -24.856 1.00 86.00 81 VAL A CA 1
ATOM 677 C C . VAL A 1 81 ? 8.718 -0.425 -25.753 1.00 86.00 81 VAL A C 1
ATOM 679 O O . VAL A 1 81 ? 8.728 -1.568 -25.312 1.00 86.00 81 VAL A O 1
ATOM 682 N N . ASP A 1 82 ? 8.387 -0.143 -27.014 1.00 87.50 82 ASP A N 1
ATOM 683 C CA . ASP A 1 82 ? 8.183 -1.142 -28.075 1.00 87.50 82 ASP A CA 1
ATOM 684 C C . ASP A 1 82 ? 7.253 -2.316 -27.695 1.00 87.50 82 ASP A C 1
ATOM 686 O O . ASP A 1 82 ? 7.580 -3.482 -27.925 1.00 87.50 82 ASP A O 1
ATOM 690 N N . GLY A 1 83 ? 6.107 -2.041 -27.057 1.00 87.94 83 GLY A N 1
ATOM 691 C CA . GLY A 1 83 ? 5.177 -3.084 -26.601 1.00 87.94 83 GLY A CA 1
ATOM 692 C C . GLY A 1 83 ? 5.669 -3.907 -25.402 1.00 87.94 83 GLY A C 1
ATOM 693 O O . GLY A 1 83 ? 5.010 -4.865 -24.994 1.00 87.94 83 GLY A O 1
ATOM 694 N N . ARG A 1 84 ? 6.817 -3.556 -24.813 1.00 87.69 84 ARG A N 1
ATOM 695 C CA . ARG A 1 84 ? 7.329 -4.131 -23.565 1.00 87.69 84 ARG A CA 1
ATOM 696 C C . ARG A 1 84 ? 6.741 -3.370 -22.387 1.00 87.69 84 ARG A C 1
ATOM 698 O O . ARG A 1 84 ? 6.599 -2.146 -22.420 1.00 87.69 84 ARG A O 1
ATOM 705 N N . SER A 1 85 ? 6.441 -4.088 -21.311 1.00 91.94 85 SER A N 1
ATOM 706 C CA . SER A 1 85 ? 5.856 -3.493 -20.109 1.00 91.94 85 SER A CA 1
ATOM 707 C C . SER A 1 85 ? 6.660 -3.825 -18.861 1.00 91.94 85 SER A C 1
ATOM 709 O O . SER A 1 85 ? 7.223 -4.914 -18.738 1.00 91.94 85 SER A O 1
ATOM 711 N N . LEU A 1 86 ? 6.656 -2.903 -17.906 1.00 91.56 86 LEU A N 1
ATOM 712 C CA . LEU A 1 86 ? 7.021 -3.164 -16.526 1.00 91.56 86 LEU A CA 1
ATOM 713 C C . LEU A 1 86 ? 5.794 -3.631 -15.757 1.00 91.56 86 LEU A C 1
ATOM 715 O O . LEU A 1 86 ? 4.752 -2.994 -15.818 1.00 91.56 86 LEU A O 1
ATOM 719 N N . MET A 1 87 ? 5.928 -4.700 -14.989 1.00 91.31 87 MET A N 1
ATOM 720 C CA . MET A 1 87 ? 5.013 -4.983 -13.896 1.00 91.31 87 MET A CA 1
ATOM 721 C C . MET A 1 87 ? 5.458 -4.182 -12.676 1.00 91.31 87 MET A C 1
ATOM 723 O O . MET A 1 87 ? 6.582 -4.349 -12.198 1.00 91.31 87 MET A O 1
ATOM 727 N N . ILE A 1 88 ? 4.581 -3.325 -12.179 1.00 89.75 88 ILE A N 1
ATOM 728 C CA . ILE A 1 88 ? 4.810 -2.474 -11.021 1.00 89.75 88 ILE A CA 1
ATOM 729 C C . ILE A 1 88 ? 3.932 -2.979 -9.888 1.00 89.75 88 ILE A C 1
ATOM 731 O O . ILE A 1 88 ? 2.723 -3.091 -10.050 1.00 89.75 88 ILE A O 1
ATOM 735 N N . TYR A 1 89 ? 4.545 -3.248 -8.741 1.00 89.44 89 TYR A N 1
ATOM 736 C CA . TYR A 1 89 ? 3.849 -3.518 -7.493 1.00 89.44 89 TYR A CA 1
ATOM 737 C C . TYR A 1 89 ? 4.028 -2.352 -6.544 1.00 89.44 89 TYR A C 1
ATOM 739 O O . TYR A 1 89 ? 5.151 -1.912 -6.286 1.00 89.44 89 TYR A O 1
ATOM 747 N N . SER A 1 90 ? 2.919 -1.883 -5.998 1.00 90.38 90 SER A N 1
ATOM 748 C CA . SER A 1 90 ? 2.881 -0.801 -5.035 1.00 90.38 90 SER A CA 1
ATOM 749 C C . SER A 1 90 ? 1.884 -1.094 -3.921 1.00 90.38 90 SER A C 1
ATOM 751 O O . SER A 1 90 ? 0.999 -1.943 -4.037 1.00 90.38 90 SER A O 1
ATOM 753 N N . MET A 1 91 ? 2.055 -0.401 -2.805 1.00 90.81 91 MET A N 1
ATOM 754 C CA . MET A 1 91 ? 1.143 -0.456 -1.671 1.00 90.81 91 MET A CA 1
ATOM 755 C C . MET A 1 91 ? 0.950 0.931 -1.074 1.00 90.81 91 MET A C 1
ATOM 757 O O . MET A 1 91 ? 1.727 1.846 -1.331 1.00 90.81 91 MET A O 1
ATOM 761 N N . GLY A 1 92 ? -0.051 1.075 -0.221 1.00 91.50 92 GLY A N 1
ATOM 762 C CA . GLY A 1 92 ? -0.258 2.294 0.548 1.00 91.50 92 GLY A CA 1
ATOM 763 C C . GLY A 1 92 ? -1.289 2.086 1.644 1.00 91.50 92 GLY A C 1
ATOM 764 O O . GLY A 1 92 ? -1.906 1.024 1.742 1.00 91.50 92 GLY A O 1
ATOM 765 N N . SER A 1 93 ? -1.475 3.099 2.487 1.00 92.88 93 SER A N 1
ATOM 766 C CA . SER A 1 93 ? -2.552 3.096 3.478 1.00 92.88 93 SER A CA 1
ATOM 767 C C . SER A 1 93 ? -3.855 3.566 2.843 1.00 92.88 93 SER A C 1
ATOM 769 O O . SER A 1 93 ? -3.871 4.528 2.078 1.00 92.88 93 SER A O 1
ATOM 771 N N . LEU A 1 94 ? -4.967 2.921 3.198 1.00 92.62 94 LEU A N 1
ATOM 772 C CA . LEU A 1 94 ? -6.310 3.430 2.900 1.00 92.62 94 LEU A CA 1
ATOM 773 C C . LEU A 1 94 ? -6.657 4.679 3.725 1.00 92.62 94 LEU A C 1
ATOM 775 O O . LEU A 1 94 ? -7.660 5.330 3.451 1.00 92.62 94 LEU A O 1
ATOM 779 N N . LEU A 1 95 ? -5.844 5.002 4.734 1.00 94.75 95 LEU A N 1
ATOM 780 C CA . LEU A 1 95 ? -6.017 6.168 5.603 1.00 94.75 95 LEU A CA 1
ATOM 781 C C . LEU A 1 95 ? -5.147 7.352 5.183 1.00 94.75 95 LEU A C 1
ATOM 783 O O . LEU A 1 95 ? -5.254 8.416 5.793 1.00 94.75 95 LEU A O 1
ATOM 787 N N . ALA A 1 96 ? -4.263 7.157 4.201 1.00 93.56 96 ALA A N 1
ATOM 788 C CA . ALA A 1 96 ? -3.299 8.163 3.796 1.00 93.56 96 ALA A CA 1
ATOM 789 C C . ALA A 1 96 ? -3.988 9.491 3.453 1.00 93.56 96 ALA A C 1
ATOM 791 O O . ALA A 1 96 ? -5.062 9.521 2.849 1.00 93.56 96 ALA A O 1
ATOM 792 N N . THR A 1 97 ? -3.354 10.597 3.828 1.00 92.19 97 THR A N 1
ATOM 793 C CA . THR A 1 97 ? -3.820 11.945 3.511 1.00 92.19 97 THR A CA 1
ATOM 794 C C . THR A 1 97 ? -2.917 12.567 2.447 1.00 92.19 97 THR A C 1
ATOM 796 O O . THR A 1 97 ? -1.695 12.441 2.479 1.00 92.19 97 THR A O 1
ATOM 799 N N . GLY A 1 98 ? -3.513 13.231 1.458 1.00 89.31 98 GLY A N 1
ATOM 800 C CA . GLY A 1 98 ? -2.789 13.808 0.323 1.00 89.31 98 GLY A CA 1
ATOM 801 C C . GLY A 1 98 ? -2.957 13.014 -0.969 1.00 89.31 98 GLY A C 1
ATOM 802 O O . GLY A 1 98 ? -3.894 12.231 -1.118 1.00 89.31 98 GLY A O 1
ATOM 803 N N . SER A 1 99 ? -2.085 13.278 -1.941 1.00 89.62 99 SER A N 1
ATOM 804 C CA . SER A 1 99 ? -2.187 12.663 -3.262 1.00 89.62 99 SER A CA 1
ATOM 805 C C . SER A 1 99 ? -1.733 11.199 -3.226 1.00 89.62 99 SER A C 1
ATOM 807 O O . SER A 1 99 ? -0.838 10.828 -2.461 1.00 89.62 99 SER A O 1
ATOM 809 N N . THR A 1 100 ? -2.309 10.357 -4.088 1.00 84.75 100 THR A N 1
ATOM 810 C CA . THR A 1 100 ? -1.851 8.970 -4.275 1.00 84.75 100 THR A CA 1
ATOM 811 C C . THR A 1 100 ? -0.373 8.922 -4.655 1.00 84.75 100 THR A C 1
ATOM 813 O O . THR A 1 100 ? 0.350 8.054 -4.177 1.00 84.75 100 THR A O 1
ATOM 816 N N . LEU A 1 101 ? 0.094 9.888 -5.452 1.00 82.81 101 LEU A N 1
ATOM 817 C CA . LEU A 1 101 ? 1.490 10.014 -5.868 1.00 82.81 101 LEU A CA 1
ATOM 818 C C . LEU A 1 101 ? 2.438 10.109 -4.662 1.00 82.81 101 LEU A C 1
ATOM 820 O O . LEU A 1 101 ? 3.460 9.430 -4.611 1.00 82.81 101 LEU A O 1
ATOM 824 N N . ASP A 1 102 ? 2.057 10.899 -3.657 1.00 85.56 102 ASP A N 1
ATOM 825 C CA . ASP A 1 102 ? 2.892 11.189 -2.488 1.00 85.56 102 ASP A CA 1
ATOM 826 C C . ASP A 1 102 ? 2.724 10.185 -1.342 1.00 85.56 102 ASP A C 1
ATOM 828 O O . ASP A 1 102 ? 3.403 10.298 -0.316 1.00 85.56 102 ASP A O 1
ATOM 832 N N . THR A 1 103 ? 1.762 9.271 -1.450 1.00 87.69 103 THR A N 1
ATOM 833 C CA . THR A 1 103 ? 1.389 8.325 -0.384 1.00 87.69 103 THR A CA 1
ATOM 834 C C . THR A 1 103 ? 1.551 6.865 -0.793 1.00 87.69 103 THR A C 1
ATOM 836 O O . THR A 1 103 ? 1.540 5.980 0.061 1.00 87.69 103 THR A O 1
ATOM 839 N N . THR A 1 104 ? 1.751 6.612 -2.087 1.00 88.56 104 THR A N 1
ATOM 840 C CA . THR A 1 104 ? 2.032 5.286 -2.632 1.00 88.56 104 THR A CA 1
ATOM 841 C C . THR A 1 104 ? 3.490 4.910 -2.436 1.00 88.56 104 THR A C 1
ATOM 843 O O . THR A 1 104 ? 4.401 5.720 -2.607 1.00 88.56 104 THR A O 1
ATOM 846 N N . LEU A 1 105 ? 3.694 3.640 -2.113 1.00 86.31 105 LEU A N 1
ATOM 847 C CA . LEU A 1 105 ? 4.976 3.033 -1.827 1.00 86.31 105 LEU A CA 1
ATOM 848 C C . LEU A 1 105 ? 5.283 2.005 -2.915 1.00 86.31 105 LEU A C 1
ATOM 850 O O . LEU A 1 105 ? 4.568 1.008 -3.040 1.00 86.31 105 LEU A O 1
ATOM 854 N N . LEU A 1 106 ? 6.333 2.231 -3.709 1.00 85.81 106 LEU A N 1
ATOM 855 C CA . LEU A 1 106 ? 6.822 1.233 -4.661 1.00 85.81 106 LEU A CA 1
ATOM 856 C C . LEU A 1 106 ? 7.421 0.029 -3.926 1.00 85.81 106 LEU A C 1
ATOM 858 O O . LEU A 1 106 ? 8.318 0.194 -3.105 1.00 85.81 106 LEU A O 1
ATOM 862 N N . LEU A 1 107 ? 6.981 -1.179 -4.279 1.00 84.38 107 LEU A N 1
ATOM 863 C CA . LEU A 1 107 ? 7.556 -2.434 -3.790 1.00 84.38 107 LEU A CA 1
ATOM 864 C C . LEU A 1 107 ? 8.500 -3.068 -4.808 1.00 84.38 107 LEU A C 1
ATOM 866 O O . LEU A 1 107 ? 9.581 -3.529 -4.448 1.00 84.38 107 LEU A O 1
ATOM 870 N N . ALA A 1 108 ? 8.100 -3.099 -6.080 1.00 86.44 108 ALA A N 1
ATOM 871 C CA . ALA A 1 108 ? 8.952 -3.565 -7.168 1.00 86.44 108 ALA A CA 1
ATOM 872 C C . ALA A 1 108 ? 8.499 -3.022 -8.523 1.00 86.44 108 ALA A C 1
ATOM 874 O O . ALA A 1 108 ? 7.319 -2.764 -8.738 1.00 86.44 108 ALA A O 1
ATOM 875 N N . ALA A 1 109 ? 9.444 -2.931 -9.454 1.00 89.50 109 ALA A N 1
ATOM 876 C CA . ALA A 1 109 ? 9.200 -2.699 -10.871 1.00 89.50 109 ALA A CA 1
ATOM 877 C C . ALA A 1 109 ? 10.046 -3.699 -11.670 1.00 89.50 109 ALA A C 1
ATOM 879 O O . ALA A 1 109 ? 11.270 -3.708 -11.548 1.00 89.50 109 ALA A O 1
ATOM 880 N N . ILE A 1 110 ? 9.402 -4.582 -12.434 1.00 88.06 110 ILE A N 1
ATOM 881 C CA . ILE A 1 110 ? 10.054 -5.735 -13.071 1.00 88.06 110 ILE A CA 1
ATOM 882 C C . ILE A 1 110 ? 9.634 -5.813 -14.541 1.00 88.06 110 ILE A C 1
ATOM 884 O O . ILE A 1 110 ? 8.434 -5.884 -14.809 1.00 88.06 110 ILE A O 1
ATOM 888 N N . PRO A 1 111 ? 10.569 -5.827 -15.510 1.00 92.44 111 PRO A N 1
ATOM 889 C CA . PRO A 1 111 ? 10.223 -6.034 -16.913 1.00 92.44 111 PRO A CA 1
ATOM 890 C C . PRO A 1 111 ? 9.504 -7.369 -17.118 1.00 92.44 111 PRO A C 1
ATOM 892 O O . PRO A 1 111 ? 9.999 -8.422 -16.724 1.00 92.44 111 PRO A O 1
ATOM 895 N N . LYS A 1 112 ? 8.324 -7.344 -17.743 1.00 91.38 112 LYS A N 1
ATOM 896 C CA . LYS A 1 112 ? 7.518 -8.560 -17.943 1.00 91.38 112 LYS A CA 1
ATOM 897 C C . LYS A 1 112 ? 8.196 -9.580 -18.850 1.00 91.38 112 LYS A C 1
ATOM 899 O O . LYS A 1 112 ? 7.921 -10.766 -18.733 1.00 91.38 112 LYS A O 1
ATOM 904 N N . ASP A 1 113 ? 9.062 -9.127 -19.746 1.00 92.69 113 ASP A N 1
ATOM 905 C CA . ASP A 1 113 ? 9.799 -9.985 -20.679 1.00 92.69 113 ASP A CA 1
ATOM 906 C C . ASP A 1 113 ? 10.919 -10.812 -20.037 1.00 92.69 113 ASP A C 1
ATOM 908 O O . ASP A 1 113 ? 11.342 -11.801 -20.632 1.00 92.69 113 ASP A O 1
ATOM 912 N N . ILE A 1 114 ? 11.376 -10.453 -18.833 1.00 91.75 114 ILE A N 1
ATOM 913 C CA . ILE A 1 114 ? 12.296 -11.295 -18.058 1.00 91.75 114 ILE A CA 1
ATOM 914 C C . ILE A 1 114 ? 11.558 -12.211 -17.079 1.00 91.75 114 ILE A C 1
ATOM 916 O O . ILE A 1 114 ? 12.188 -13.066 -16.456 1.00 91.75 114 ILE A O 1
ATOM 920 N N . CYS A 1 115 ? 10.242 -12.038 -16.919 1.00 91.38 115 CYS A N 1
ATOM 921 C CA . CYS A 1 115 ? 9.446 -12.906 -16.068 1.00 91.38 115 CYS A CA 1
ATOM 922 C C . CYS A 1 115 ? 9.263 -14.271 -16.735 1.00 91.38 115 CYS A C 1
ATOM 924 O O . CYS A 1 115 ? 8.928 -14.383 -17.913 1.00 91.38 115 CYS A O 1
ATOM 926 N N . CYS A 1 116 ? 9.423 -15.321 -15.944 1.00 93.31 116 CYS A N 1
ATOM 927 C CA . CYS A 1 116 ? 9.159 -16.697 -16.325 1.00 93.31 116 CYS A CA 1
ATOM 928 C C . CYS A 1 116 ? 8.169 -17.335 -15.341 1.00 93.31 116 CYS A C 1
ATOM 930 O O . CYS A 1 116 ? 7.730 -16.720 -14.363 1.00 93.31 116 CYS A O 1
ATOM 932 N N . GLN A 1 117 ? 7.780 -18.582 -15.608 1.00 94.44 117 GLN A N 1
ATOM 933 C CA . GLN A 1 117 ? 6.963 -19.343 -14.667 1.00 94.44 117 GLN A CA 1
ATOM 934 C C . GLN A 1 117 ? 7.679 -19.427 -13.308 1.00 94.44 117 GLN A C 1
ATOM 936 O O . GLN A 1 117 ? 8.851 -19.794 -13.249 1.00 94.44 117 GLN A O 1
ATOM 941 N N . GLY A 1 118 ? 6.985 -19.084 -12.221 1.00 92.38 118 GLY A N 1
ATOM 942 C CA . GLY A 1 118 ? 7.557 -19.075 -10.872 1.00 92.38 118 GLY A CA 1
ATOM 943 C C . GLY A 1 118 ? 8.140 -17.731 -10.422 1.00 92.38 118 GLY A C 1
ATOM 944 O O . GLY A 1 118 ? 8.437 -17.581 -9.236 1.00 92.38 118 GLY A O 1
ATOM 945 N N . THR A 1 119 ? 8.314 -16.744 -11.316 1.00 88.44 119 THR A N 1
ATOM 946 C CA . THR A 1 119 ? 8.863 -15.427 -10.937 1.00 88.44 119 THR A CA 1
ATOM 947 C C . THR A 1 119 ? 8.025 -14.763 -9.845 1.00 88.44 119 THR A C 1
ATOM 949 O O . THR A 1 119 ? 8.576 -14.277 -8.857 1.00 88.44 119 THR A O 1
ATOM 952 N N . TRP A 1 120 ? 6.699 -14.764 -9.993 1.00 86.25 120 TRP A N 1
ATOM 953 C CA . TRP A 1 120 ? 5.800 -14.075 -9.067 1.00 86.25 120 TRP A CA 1
ATOM 954 C C . TRP A 1 120 ? 5.681 -14.798 -7.737 1.00 86.25 120 TRP A C 1
ATOM 956 O O . TRP A 1 120 ? 5.750 -14.167 -6.688 1.00 86.25 120 TRP A O 1
ATOM 966 N N . GLU A 1 121 ? 5.577 -16.121 -7.766 1.00 89.75 121 GLU A N 1
ATOM 967 C CA . GLU A 1 121 ? 5.538 -16.958 -6.575 1.00 89.75 121 GLU A CA 1
ATOM 968 C C . GLU A 1 121 ? 6.799 -16.755 -5.729 1.00 89.75 121 GLU A C 1
ATOM 970 O O . GLU A 1 121 ? 6.703 -16.555 -4.519 1.00 89.75 121 GLU A O 1
ATOM 975 N N . ALA A 1 122 ? 7.976 -16.722 -6.364 1.00 88.19 122 ALA A N 1
ATOM 976 C CA . ALA A 1 122 ? 9.239 -16.468 -5.678 1.00 88.19 122 ALA A CA 1
ATOM 977 C C . ALA A 1 122 ? 9.292 -15.062 -5.053 1.00 88.19 122 ALA A C 1
ATOM 979 O O . ALA A 1 122 ? 9.731 -14.911 -3.912 1.00 88.19 122 ALA A O 1
ATOM 980 N N . LEU A 1 123 ? 8.827 -14.033 -5.768 1.00 85.75 123 LEU A N 1
ATOM 981 C CA . LEU A 1 123 ? 8.772 -12.661 -5.250 1.00 85.75 123 LEU A CA 1
ATOM 982 C C . LEU A 1 123 ? 7.797 -12.528 -4.079 1.00 85.75 123 LEU A C 1
ATOM 984 O O . LEU A 1 123 ? 8.170 -11.995 -3.034 1.00 85.75 123 LEU A O 1
ATOM 988 N N . PHE A 1 124 ? 6.585 -13.071 -4.212 1.00 86.69 124 PHE A N 1
ATOM 989 C CA . PHE A 1 124 ? 5.596 -13.071 -3.138 1.00 86.69 124 PHE A CA 1
ATOM 990 C C . PHE A 1 124 ? 6.112 -13.806 -1.903 1.00 86.69 124 PHE A C 1
ATOM 992 O O . PHE A 1 124 ? 5.962 -13.296 -0.798 1.00 86.69 124 PHE A O 1
ATOM 999 N N . GLN A 1 125 ? 6.788 -14.948 -2.063 1.00 84.94 125 GLN A N 1
ATOM 1000 C CA . GLN A 1 125 ? 7.424 -15.647 -0.942 1.00 84.94 125 GLN A CA 1
ATOM 1001 C C . GLN A 1 125 ? 8.452 -14.770 -0.221 1.00 84.94 125 GLN A C 1
ATOM 1003 O O . GLN A 1 125 ? 8.516 -14.794 1.009 1.00 84.94 125 GLN A O 1
ATOM 1008 N N . LYS A 1 126 ? 9.243 -13.977 -0.956 1.00 85.31 126 LYS A N 1
ATOM 1009 C CA . LYS A 1 126 ? 10.194 -13.037 -0.347 1.00 85.31 126 LYS A CA 1
ATOM 1010 C C . LYS A 1 126 ? 9.488 -11.914 0.397 1.00 85.31 126 LYS A C 1
ATOM 1012 O O . LYS A 1 126 ? 9.867 -11.647 1.531 1.00 85.31 126 LYS A O 1
ATOM 1017 N N . TRP A 1 127 ? 8.448 -11.313 -0.176 1.00 84.56 127 TRP A N 1
ATOM 1018 C CA . TRP A 1 127 ? 7.676 -10.283 0.522 1.00 84.56 127 TRP A CA 1
ATOM 1019 C C . TRP A 1 127 ? 6.986 -10.822 1.768 1.00 84.56 127 TRP A C 1
ATOM 1021 O O . TRP A 1 127 ? 7.104 -10.209 2.823 1.00 84.56 127 TRP A O 1
ATOM 1031 N N . VAL A 1 128 ? 6.334 -11.985 1.686 1.00 83.06 128 VAL A N 1
ATOM 1032 C CA . VAL 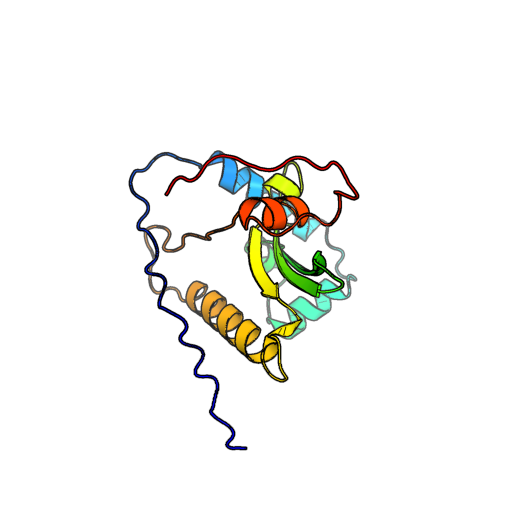A 1 128 ? 5.725 -12.643 2.849 1.00 83.06 128 VAL A CA 1
ATOM 1033 C C . VAL A 1 128 ? 6.778 -12.884 3.926 1.00 83.06 128 VAL A C 1
ATOM 1035 O O . VAL A 1 128 ? 6.566 -12.482 5.062 1.00 83.06 128 VAL A O 1
ATOM 1038 N N . ALA A 1 129 ? 7.939 -13.447 3.576 1.00 79.31 129 ALA A N 1
ATOM 1039 C CA . ALA A 1 129 ? 9.023 -13.653 4.535 1.00 79.31 129 ALA A CA 1
ATOM 1040 C C . ALA A 1 129 ? 9.496 -12.336 5.177 1.00 79.31 129 ALA A C 1
ATOM 1042 O O . ALA A 1 129 ? 9.698 -12.291 6.390 1.00 79.31 129 ALA A O 1
ATOM 1043 N N . SER A 1 130 ? 9.623 -11.260 4.393 1.00 79.44 130 SER A N 1
ATOM 1044 C CA . SER A 1 130 ? 9.950 -9.928 4.906 1.00 79.44 130 SER A CA 1
ATOM 1045 C C . SER A 1 130 ? 8.884 -9.421 5.882 1.00 79.44 130 SER A C 1
ATOM 1047 O O . SER A 1 130 ? 9.228 -9.043 6.997 1.00 79.44 130 SER A O 1
ATOM 1049 N N . PHE A 1 131 ? 7.598 -9.471 5.527 1.00 77.38 131 PHE A N 1
ATOM 1050 C CA . PHE A 1 131 ? 6.511 -9.022 6.405 1.00 77.38 131 PHE A CA 1
ATOM 1051 C C . PHE A 1 131 ? 6.355 -9.888 7.662 1.00 77.38 131 PHE A C 1
ATOM 1053 O O . PHE A 1 131 ? 6.118 -9.354 8.741 1.00 77.38 131 PHE A O 1
ATOM 1060 N N . THR A 1 132 ? 6.538 -11.206 7.570 1.00 76.19 132 THR A N 1
ATOM 1061 C CA . THR A 1 132 ? 6.526 -12.099 8.738 1.00 76.19 132 THR A CA 1
ATOM 1062 C C . THR A 1 132 ? 7.692 -11.802 9.678 1.00 76.19 132 THR A C 1
ATOM 1064 O O . THR A 1 132 ? 7.516 -11.793 10.896 1.00 76.19 132 THR A O 1
ATOM 1067 N N . HIS A 1 133 ? 8.878 -11.506 9.137 1.00 71.75 133 HIS A N 1
ATOM 1068 C CA . HIS A 1 133 ? 10.009 -11.082 9.958 1.00 71.75 133 HIS A CA 1
ATOM 1069 C C . HIS A 1 133 ? 9.696 -9.785 10.722 1.00 71.75 133 HIS A C 1
ATOM 1071 O O . HIS A 1 133 ? 9.989 -9.701 11.911 1.00 71.75 133 HIS A O 1
ATOM 1077 N N . LEU A 1 134 ? 9.004 -8.830 10.085 1.00 65.56 134 LEU A N 1
ATOM 1078 C CA . LEU A 1 134 ? 8.559 -7.581 10.723 1.00 65.56 134 LEU A CA 1
ATOM 1079 C C . LEU A 1 134 ? 7.555 -7.792 11.870 1.00 65.56 134 LEU A C 1
ATOM 1081 O O . LEU A 1 134 ? 7.457 -6.945 12.751 1.00 65.56 134 LEU A O 1
ATOM 1085 N N . GLN A 1 135 ? 6.811 -8.901 11.881 1.00 63.62 135 GLN A N 1
ATOM 1086 C CA . GLN A 1 135 ? 5.857 -9.224 12.952 1.00 63.62 135 GLN A CA 1
ATOM 1087 C C . GLN A 1 135 ? 6.525 -9.844 14.190 1.00 63.62 135 GLN A C 1
ATOM 1089 O O . GLN A 1 135 ? 5.877 -9.988 15.228 1.00 63.62 135 GLN A O 1
ATOM 1094 N N . SER A 1 136 ? 7.801 -10.236 14.105 1.00 60.41 136 SER A N 1
ATOM 1095 C CA . SER A 1 136 ? 8.487 -10.908 15.209 1.00 60.41 136 SER A CA 1
ATOM 1096 C C . SER A 1 136 ? 8.890 -9.897 16.298 1.00 60.41 136 SER A C 1
ATOM 1098 O O . SER A 1 136 ? 9.595 -8.936 15.999 1.00 60.41 136 SER A O 1
ATOM 1100 N N . PRO A 1 137 ? 8.518 -10.103 17.577 1.00 54.88 137 PRO A N 1
ATOM 1101 C CA . PRO A 1 137 ? 8.736 -9.148 18.676 1.00 54.88 137 PRO A CA 1
ATOM 1102 C C . PRO A 1 137 ? 10.207 -8.957 19.112 1.00 54.88 137 PRO A C 1
ATOM 1104 O O . PRO A 1 137 ? 10.472 -8.393 20.172 1.00 54.88 137 PRO A O 1
ATOM 1107 N N . SER A 1 138 ? 11.187 -9.402 18.321 1.00 49.84 138 SER A N 1
ATOM 1108 C CA . SER A 1 138 ? 12.611 -9.452 18.687 1.00 49.84 138 SER A CA 1
ATOM 1109 C C . SER A 1 138 ? 13.356 -8.106 18.652 1.00 49.84 138 SER A C 1
ATOM 1111 O O . SER A 1 138 ? 14.583 -8.093 18.687 1.00 49.84 138 SER A O 1
ATOM 1113 N N . SER A 1 139 ? 12.654 -6.972 18.676 1.00 41.16 139 SER A N 1
ATOM 1114 C CA . SER A 1 139 ? 13.247 -5.663 18.982 1.00 41.16 139 SER A CA 1
ATOM 1115 C C . SER A 1 139 ? 12.212 -4.710 19.586 1.00 41.16 139 SER A C 1
ATOM 1117 O O . SER A 1 139 ? 11.745 -3.757 18.959 1.00 41.16 139 SER A O 1
ATOM 1119 N N . VAL A 1 140 ? 11.824 -4.972 20.832 1.00 42.69 140 VAL A N 1
ATOM 1120 C CA . VAL A 1 140 ? 11.171 -3.957 21.665 1.00 42.69 140 VAL A CA 1
ATOM 1121 C C . VAL A 1 140 ? 12.213 -2.879 21.979 1.00 42.69 140 VAL A C 1
ATOM 1123 O O . VAL A 1 140 ? 13.065 -3.065 22.843 1.00 42.69 140 VAL A O 1
ATOM 1126 N N . GLY A 1 141 ? 12.144 -1.764 21.248 1.00 42.44 141 GLY A N 1
ATOM 1127 C CA . GLY A 1 141 ? 12.929 -0.550 21.478 1.00 42.44 141 GLY A CA 1
ATOM 1128 C C . GLY A 1 141 ? 13.612 -0.042 20.209 1.00 42.44 141 GLY A C 1
ATOM 1129 O O . GLY A 1 141 ? 14.619 -0.601 19.803 1.00 42.44 141 GLY A O 1
ATOM 1130 N N . GLN A 1 142 ? 13.092 1.062 19.656 1.00 40.75 142 GLN A N 1
ATOM 1131 C CA . GLN A 1 142 ? 13.557 1.765 18.445 1.00 40.75 142 GLN A CA 1
ATOM 1132 C C . GLN A 1 142 ? 13.195 1.050 17.130 1.00 40.75 142 GLN A C 1
ATOM 1134 O O . GLN A 1 142 ? 13.571 -0.087 16.878 1.00 40.75 142 GLN A O 1
ATOM 1139 N N . TYR A 1 143 ? 12.395 1.728 16.305 1.00 40.25 143 TYR A N 1
ATOM 1140 C CA . TYR A 1 143 ? 11.898 1.251 15.013 1.00 40.25 143 TYR A CA 1
ATOM 1141 C C . TYR A 1 143 ? 13.028 0.650 14.146 1.00 40.25 143 TYR A C 1
ATOM 1143 O O . TYR A 1 143 ? 13.968 1.356 13.794 1.00 40.25 143 TYR A O 1
ATOM 1151 N N . LEU A 1 144 ? 12.926 -0.640 13.788 1.00 41.00 144 LEU A N 1
ATOM 1152 C CA . LEU A 1 144 ? 13.929 -1.389 13.005 1.00 41.00 144 LEU A CA 1
ATOM 1153 C C . LEU A 1 144 ? 13.569 -1.562 11.521 1.00 41.00 144 LEU A C 1
ATOM 1155 O O . LEU A 1 144 ? 14.013 -2.518 10.885 1.00 41.00 144 LEU A O 1
ATOM 1159 N N . PHE A 1 145 ? 12.764 -0.682 10.925 1.00 41.06 145 PHE A N 1
ATOM 1160 C CA . PHE A 1 145 ? 12.571 -0.784 9.482 1.00 41.06 145 PHE A CA 1
ATOM 1161 C C . PHE A 1 145 ? 12.580 0.559 8.772 1.00 41.06 145 PHE A C 1
ATOM 1163 O O . PHE A 1 145 ? 11.949 1.531 9.179 1.00 41.06 145 PHE A O 1
ATOM 1170 N N . THR A 1 146 ? 13.304 0.566 7.660 1.00 39.19 146 THR A N 1
ATOM 1171 C CA . THR A 1 146 ? 13.241 1.586 6.627 1.00 39.19 146 THR A CA 1
ATOM 1172 C C . THR A 1 146 ? 12.478 0.965 5.470 1.00 39.19 146 THR A C 1
ATOM 1174 O O . THR A 1 146 ? 12.991 0.085 4.778 1.00 39.19 146 THR A O 1
ATOM 1177 N N . LEU A 1 147 ? 11.230 1.385 5.271 1.00 44.25 147 LEU A N 1
ATOM 1178 C CA . LEU A 1 147 ? 10.540 1.104 4.022 1.00 44.25 147 LEU A CA 1
ATOM 1179 C C . LEU A 1 147 ? 11.112 2.063 2.973 1.00 44.25 147 LEU A C 1
ATOM 1181 O O . LEU A 1 147 ? 10.804 3.253 2.982 1.00 44.25 147 LEU A O 1
ATOM 1185 N N . TRP A 1 148 ? 11.971 1.558 2.090 1.00 42.06 148 TRP A N 1
ATOM 1186 C CA . TRP A 1 148 ? 12.415 2.317 0.924 1.00 42.06 148 TRP A CA 1
ATOM 1187 C C . TRP A 1 148 ? 11.296 2.319 -0.099 1.00 42.06 148 TRP A C 1
ATOM 1189 O O . TRP A 1 148 ? 11.197 1.449 -0.957 1.00 42.06 148 TRP A O 1
ATOM 1199 N N . ALA A 1 149 ? 10.429 3.305 0.036 1.00 46.84 149 ALA A N 1
ATOM 1200 C CA . ALA A 1 149 ? 9.423 3.598 -0.947 1.00 46.84 149 ALA A CA 1
ATOM 1201 C C . ALA A 1 149 ? 9.905 4.770 -1.785 1.00 46.84 149 ALA A C 1
ATOM 1203 O O . ALA A 1 149 ? 9.988 5.904 -1.310 1.00 46.84 149 ALA A O 1
ATOM 1204 N N . ILE A 1 150 ? 10.200 4.504 -3.051 1.00 53.62 150 ILE A N 1
ATOM 1205 C CA . ILE A 1 150 ? 10.163 5.583 -4.027 1.00 53.62 150 ILE A CA 1
ATOM 1206 C C . ILE A 1 150 ? 8.689 6.002 -4.084 1.00 53.62 150 ILE A C 1
ATOM 1208 O O . ILE A 1 150 ? 7.830 5.155 -4.319 1.00 53.62 150 ILE A O 1
ATOM 1212 N N . ARG A 1 151 ? 8.400 7.267 -3.770 1.00 54.19 151 ARG A N 1
ATOM 1213 C CA . ARG A 1 151 ? 7.061 7.852 -3.923 1.00 54.19 151 ARG A CA 1
ATOM 1214 C C . ARG A 1 151 ? 6.867 8.211 -5.381 1.00 54.19 151 ARG A C 1
ATOM 1216 O O . ARG A 1 151 ? 7.797 8.731 -5.989 1.00 54.19 151 ARG A O 1
ATOM 1223 N N . GLY A 1 152 ? 5.696 7.940 -5.928 1.00 55.62 152 GLY A N 1
ATOM 1224 C CA . GLY A 1 152 ? 5.435 8.156 -7.337 1.00 55.62 152 GLY A CA 1
ATOM 1225 C C . GLY A 1 152 ? 4.286 7.315 -7.864 1.00 55.62 152 GLY A C 1
ATOM 1226 O O . GLY A 1 152 ? 3.769 6.411 -7.205 1.00 55.62 152 GLY A O 1
ATOM 1227 N N . ASP A 1 153 ? 3.899 7.610 -9.090 1.00 62.91 153 ASP A N 1
ATOM 1228 C CA . ASP A 1 153 ? 3.007 6.809 -9.892 1.00 62.91 153 ASP A CA 1
ATOM 1229 C C . ASP A 1 153 ? 3.850 6.076 -10.932 1.00 62.91 153 ASP A C 1
ATOM 1231 O O . ASP A 1 153 ? 5.079 6.170 -10.988 1.00 62.91 153 ASP A O 1
ATOM 1235 N N . GLN A 1 154 ? 3.174 5.303 -11.759 1.00 60.88 154 GLN A N 1
ATOM 1236 C CA . GLN A 1 154 ? 3.803 4.525 -12.809 1.00 60.88 154 GLN A CA 1
ATOM 1237 C C . GLN A 1 154 ? 4.681 5.383 -13.740 1.00 60.88 154 GLN A C 1
ATOM 1239 O O . GLN A 1 154 ? 5.770 4.955 -14.132 1.00 60.88 154 GLN A O 1
ATOM 1244 N N . GLU A 1 155 ? 4.243 6.607 -14.047 1.00 66.19 155 GLU A N 1
ATOM 1245 C CA . GLU A 1 155 ? 4.966 7.551 -14.897 1.00 66.19 155 GLU A CA 1
ATOM 1246 C C . GLU A 1 155 ? 6.186 8.142 -14.177 1.00 66.19 155 GLU A C 1
ATOM 1248 O O . GLU A 1 155 ? 7.268 8.243 -14.763 1.00 66.19 155 GLU A O 1
ATOM 1253 N N . PHE A 1 156 ? 6.058 8.469 -12.891 1.00 69.81 156 PHE A N 1
ATOM 1254 C CA . PHE A 1 156 ? 7.172 8.868 -12.040 1.00 69.81 156 PHE A CA 1
ATOM 1255 C C . PHE A 1 156 ? 8.247 7.780 -12.008 1.00 69.81 156 PHE A C 1
ATOM 1257 O O . PHE A 1 156 ? 9.411 8.074 -12.274 1.00 69.81 156 PHE A O 1
ATOM 1264 N N . TYR A 1 157 ? 7.879 6.517 -11.764 1.00 63.47 157 TYR A N 1
ATOM 1265 C CA . TYR A 1 157 ? 8.849 5.421 -11.713 1.00 63.47 157 TYR A CA 1
ATOM 1266 C C . TYR A 1 157 ? 9.554 5.217 -13.048 1.00 63.47 157 TYR A C 1
ATOM 1268 O O . TYR A 1 157 ? 10.776 5.072 -13.070 1.00 63.47 157 TYR A O 1
ATOM 1276 N N . ALA A 1 158 ? 8.823 5.270 -14.164 1.00 66.38 158 ALA A N 1
ATOM 1277 C CA . ALA A 1 158 ? 9.430 5.185 -15.487 1.00 66.38 158 ALA A CA 1
ATOM 1278 C C . ALA A 1 158 ? 10.447 6.316 -15.728 1.00 66.38 158 ALA A C 1
ATOM 1280 O O . ALA A 1 158 ? 11.546 6.062 -16.223 1.00 66.38 158 ALA A O 1
ATOM 1281 N N . ASN A 1 159 ? 10.126 7.545 -15.310 1.00 67.38 159 ASN A N 1
ATOM 1282 C CA . ASN A 1 159 ? 11.026 8.694 -15.419 1.00 67.38 159 ASN A CA 1
ATOM 1283 C C . ASN A 1 159 ? 12.253 8.579 -14.499 1.00 67.38 159 ASN A C 1
ATOM 1285 O O . ASN A 1 159 ? 13.377 8.804 -14.948 1.00 67.38 159 ASN A O 1
ATOM 1289 N N . SER A 1 160 ? 12.066 8.206 -13.231 1.00 64.06 160 SER A N 1
ATOM 1290 C CA . SER A 1 160 ? 13.154 8.053 -12.256 1.00 64.06 160 SER A CA 1
ATOM 1291 C C . SER A 1 160 ? 14.106 6.914 -12.612 1.00 64.06 160 SER A C 1
ATOM 1293 O O . SER A 1 160 ? 15.311 7.035 -12.406 1.00 64.06 160 SER A O 1
ATOM 1295 N N . LEU A 1 161 ? 13.584 5.834 -13.198 1.00 64.00 161 LEU A N 1
ATOM 1296 C CA . LEU A 1 161 ? 14.373 4.710 -13.708 1.00 64.00 161 LEU A CA 1
ATOM 1297 C C . LEU A 1 161 ? 14.988 4.989 -15.092 1.00 64.00 161 LEU A C 1
ATOM 1299 O O . LEU A 1 161 ? 15.633 4.106 -15.655 1.00 64.00 161 LEU A O 1
ATOM 1303 N N . LYS A 1 162 ? 14.812 6.206 -15.635 1.00 69.81 162 LYS A N 1
ATOM 1304 C CA . LYS A 1 162 ? 15.281 6.633 -16.965 1.00 69.81 162 LYS A CA 1
ATOM 1305 C C . LYS A 1 162 ? 14.845 5.679 -18.083 1.00 69.81 162 LYS A C 1
ATOM 1307 O O . LYS A 1 162 ? 15.591 5.437 -19.033 1.00 69.81 162 LYS A O 1
ATOM 1312 N N . LEU A 1 163 ? 13.642 5.121 -17.972 1.00 65.00 163 LEU A N 1
ATOM 1313 C CA . LEU A 1 163 ? 13.091 4.280 -19.024 1.00 65.00 163 LEU A CA 1
ATOM 1314 C C . LEU A 1 163 ? 12.727 5.150 -20.234 1.00 65.00 163 LEU A C 1
ATOM 1316 O O . LEU A 1 163 ? 12.319 6.304 -20.058 1.00 65.00 163 LEU A O 1
ATOM 1320 N N . PRO A 1 164 ? 12.853 4.620 -21.463 1.00 57.56 164 PRO A N 1
ATOM 1321 C CA . PRO A 1 164 ? 12.360 5.301 -22.652 1.00 57.56 164 PRO A CA 1
ATOM 1322 C C . PRO A 1 164 ? 10.891 5.707 -22.460 1.00 57.56 164 PRO A C 1
ATOM 1324 O O . PRO A 1 164 ? 10.091 4.923 -21.956 1.00 57.56 164 PRO A O 1
ATOM 1327 N N . ARG A 1 165 ? 10.534 6.946 -22.815 1.00 57.41 165 ARG A N 1
ATOM 1328 C CA . ARG A 1 165 ? 9.156 7.440 -22.673 1.00 57.41 165 ARG A CA 1
ATOM 1329 C C . ARG A 1 165 ? 8.287 6.933 -23.821 1.00 57.41 165 ARG A C 1
ATOM 1331 O O . ARG A 1 165 ? 8.628 7.146 -24.981 1.00 57.41 165 ARG A O 1
ATOM 1338 N N . TRP A 1 166 ? 7.105 6.410 -23.498 1.00 54.47 166 TRP A N 1
ATOM 1339 C CA . TRP A 1 166 ? 6.070 6.050 -24.477 1.00 54.47 166 TRP A CA 1
ATOM 1340 C C . TRP A 1 166 ? 5.489 7.272 -25.219 1.00 54.47 166 TRP A C 1
ATOM 1342 O O . TRP A 1 166 ? 4.974 7.153 -26.329 1.00 54.47 166 TRP A O 1
ATOM 1352 N N . ARG A 1 167 ? 5.614 8.479 -24.645 1.00 46.81 167 ARG A N 1
ATOM 1353 C CA . ARG A 1 167 ? 5.116 9.732 -25.228 1.00 46.81 167 ARG A CA 1
ATOM 1354 C C . ARG A 1 167 ? 6.257 10.619 -25.733 1.00 46.81 167 ARG A C 1
ATOM 1356 O O . ARG A 1 167 ? 6.540 11.664 -25.162 1.00 46.81 167 ARG A O 1
ATOM 1363 N N . ASN A 1 168 ? 6.918 10.195 -26.807 1.00 44.09 168 ASN A N 1
ATOM 1364 C CA . ASN A 1 168 ? 7.628 11.102 -27.714 1.00 44.09 168 ASN A CA 1
ATOM 1365 C C . ASN A 1 168 ? 7.651 10.522 -29.132 1.00 44.09 168 ASN A C 1
ATOM 1367 O O . ASN A 1 168 ? 8.666 10.046 -29.639 1.00 44.09 168 ASN A O 1
ATOM 1371 N N . SER A 1 169 ? 6.512 10.606 -29.817 1.00 48.31 169 SER A N 1
ATOM 1372 C CA . SER A 1 169 ? 6.516 10.541 -31.273 1.00 48.31 169 SER A CA 1
ATOM 1373 C C . SER A 1 169 ? 7.099 11.854 -31.812 1.00 48.31 169 SER A C 1
ATOM 1375 O O . SER A 1 169 ? 6.367 12.816 -32.017 1.00 48.31 169 SER A O 1
ATOM 1377 N N . LYS A 1 170 ? 8.411 11.856 -32.066 1.00 47.88 170 LYS A N 1
ATOM 1378 C CA . LYS A 1 170 ? 9.150 12.833 -32.887 1.00 47.88 170 LYS A CA 1
ATOM 1379 C C . LYS A 1 170 ? 9.276 14.261 -32.328 1.00 47.88 170 LYS A C 1
ATOM 1381 O O . LYS A 1 170 ? 8.410 15.094 -32.547 1.00 47.88 170 LYS A O 1
ATOM 1386 N N . THR A 1 171 ? 10.483 14.593 -31.879 1.00 41.97 171 THR A N 1
ATOM 1387 C CA . THR A 1 171 ? 11.256 15.676 -32.515 1.00 41.97 171 THR A CA 1
ATOM 1388 C C . THR A 1 171 ? 12.731 15.305 -32.477 1.00 41.97 171 THR A C 1
ATOM 1390 O O . THR A 1 171 ? 13.319 15.107 -31.420 1.00 41.97 171 THR A O 1
ATOM 1393 N N . SER A 1 172 ? 13.289 15.159 -33.670 1.00 53.84 172 SER A N 1
ATOM 1394 C CA . SER A 1 172 ? 14.699 14.970 -33.978 1.00 53.84 172 SER A CA 1
ATOM 1395 C C . SER A 1 172 ? 15.542 16.174 -33.549 1.00 53.84 172 SER A C 1
ATOM 1397 O O . SER A 1 172 ? 15.339 17.257 -34.093 1.00 53.84 172 SER A O 1
ATOM 1399 N N . ALA A 1 173 ? 16.493 15.957 -32.641 1.00 40.53 173 ALA A N 1
ATOM 1400 C CA . ALA A 1 173 ? 17.848 16.522 -32.652 1.00 40.53 173 ALA A CA 1
ATOM 1401 C C . ALA A 1 173 ? 18.644 15.916 -31.475 1.00 40.53 173 ALA A C 1
ATOM 1403 O O . ALA A 1 173 ? 18.269 16.077 -30.317 1.00 40.53 173 ALA A O 1
ATOM 1404 N N . GLU A 1 174 ? 19.698 15.171 -31.804 1.00 41.19 174 GLU A N 1
ATOM 1405 C CA . GLU A 1 174 ? 20.789 14.746 -30.909 1.00 41.19 174 GLU A CA 1
ATOM 1406 C C . GLU A 1 174 ? 21.589 15.953 -30.354 1.00 41.19 174 GLU A C 1
ATOM 1408 O O . GLU A 1 174 ? 21.413 17.069 -30.846 1.00 41.19 174 GLU A O 1
ATOM 1413 N N . PRO A 1 175 ? 22.606 15.736 -29.498 1.00 66.75 175 PRO A N 1
ATOM 1414 C CA . PRO A 1 175 ? 22.581 15.133 -28.163 1.00 66.75 175 PRO A CA 1
ATOM 1415 C C . PRO A 1 175 ? 23.204 16.133 -27.156 1.00 66.75 175 PRO A C 1
ATOM 1417 O O . PRO A 1 175 ? 23.754 17.139 -27.577 1.00 66.75 175 PRO A O 1
ATOM 1420 N N . ASP A 1 176 ? 23.148 15.895 -25.841 1.00 33.69 176 ASP A N 1
ATOM 1421 C CA . ASP A 1 176 ? 24.262 16.258 -24.944 1.00 33.69 176 ASP A CA 1
ATOM 1422 C C . ASP A 1 176 ? 24.009 15.876 -23.480 1.00 33.69 176 ASP A C 1
ATOM 1424 O O . ASP A 1 176 ? 22.886 15.870 -22.977 1.00 33.69 176 ASP A O 1
ATOM 1428 N N . VAL A 1 177 ? 25.139 15.655 -22.808 1.00 27.91 177 VAL A N 1
ATOM 1429 C CA . VAL A 1 177 ? 25.373 15.554 -21.360 1.00 27.91 177 VAL A CA 1
ATOM 1430 C C . VAL A 1 177 ? 25.340 14.146 -20.750 1.00 27.91 177 VAL A C 1
ATOM 1432 O O . VAL A 1 177 ? 24.386 13.669 -20.139 1.00 27.91 177 VAL A O 1
ATOM 1435 N N . LEU A 1 178 ? 26.523 13.540 -20.862 1.00 30.11 178 LEU A N 1
ATOM 1436 C CA . LEU A 1 178 ? 27.197 12.731 -19.846 1.00 30.11 178 LEU A CA 1
ATOM 1437 C C . LEU A 1 178 ? 27.167 13.423 -18.466 1.00 30.11 178 LEU A C 1
ATOM 1439 O O . LEU A 1 178 ? 27.461 14.611 -18.407 1.00 30.11 178 LEU A O 1
ATOM 1443 N N . LEU A 1 179 ? 26.929 12.682 -17.378 1.00 24.27 179 LEU A N 1
ATOM 1444 C CA . LEU A 1 179 ? 27.722 12.720 -16.131 1.00 24.27 179 LEU A CA 1
ATOM 1445 C C . LEU A 1 179 ? 27.137 11.741 -15.089 1.00 24.27 179 LEU A C 1
ATOM 1447 O O . LEU A 1 179 ? 25.958 11.826 -14.757 1.00 24.27 179 LEU A O 1
ATOM 1451 N N . ILE A 1 180 ? 28.037 10.845 -14.654 1.00 34.00 180 ILE A N 1
ATOM 1452 C CA . ILE A 1 180 ? 28.168 10.074 -13.394 1.00 34.00 180 ILE A CA 1
ATOM 1453 C C . ILE A 1 180 ? 26.891 9.487 -12.781 1.00 34.00 180 ILE A C 1
ATOM 1455 O O . ILE A 1 180 ? 26.089 10.239 -12.191 1.00 34.00 180 ILE A O 1
#

Foldseek 3Di:
DDDDPPPPCPPPPDDDDPPDDDDDPPLCCQQQVLVCQVVVLVPDDPPPVVVVVCCVVPVDDSVNSNVPFAKDKDWDWADFDDPKTWTWIWMTTPNHHDDQQSRIFTPDTHTPVPDDPCNVVVVVVVVVVVVVVVVDPVDPDDDDDDRPGPRGDPVVVCVVVVGHHPPDPDDDDDDDDDDD

Organism: Symbiodinium microadriaticum (NCBI:txid2951)